Protein AF-A0A9E5LLE3-F1 (afdb_monomer)

pLDDT: mean 84.09, std 13.57, range [37.12, 96.06]

Secondary structure (DSSP, 8-state):
-------EE--TT--TTPPPEEPPPPP---------SSSSHHHHHHHHHHHHH-TTT--S-HHHHHHHIIIIITTS--SS---

Mean predicted aligned error: 10.48 Å

Sequence (83 aa):
MFDEAIELKVPQHASSDHPKVPSKRIGVLLANLGTPDNYDYWSMRRYLSEFLSDRRVIDYSPWLWQPLLQLVILSTRPSRSGA

Foldseek 3Di:
DPPDPFDFDDPPPDDPPDGTDGDDDDDDDDDDLDDFPDPDLVSVLVSCLVVQQDCVNDVDDSVVRVCCSVPPVSPPDPPDDDD

Solvent-accessible surface area (backbone atoms only — not comparable to full-atom values): 5700 Å² total; per-residue (Å²): 144,82,86,71,81,81,56,63,42,65,62,96,88,56,62,96,85,56,72,70,38,69,65,86,76,88,83,83,86,89,83,77,95,76,75,54,93,46,93,47,70,68,37,43,41,51,45,50,54,58,56,68,65,33,67,89,76,40,90,64,60,64,82,63,42,48,58,45,42,62,64,47,62,61,56,52,73,75,91,76,83,79,130

Structure (mmCIF, N/CA/C/O backbone):
data_AF-A0A9E5LLE3-F1
#
_entry.id   AF-A0A9E5LLE3-F1
#
loop_
_atom_site.group_PDB
_atom_site.id
_atom_site.type_symbol
_atom_site.label_atom_id
_atom_site.label_alt_id
_atom_site.label_comp_id
_atom_site.label_asym_id
_atom_site.label_entity_id
_atom_site.label_seq_id
_atom_site.pdbx_PDB_ins_code
_atom_site.Cartn_x
_atom_site.Cartn_y
_atom_site.Cartn_z
_atom_site.occupancy
_atom_site.B_iso_or_equiv
_atom_site.auth_seq_id
_atom_site.auth_comp_id
_atom_site.auth_asym_id
_atom_site.auth_atom_id
_atom_site.pdbx_PDB_model_num
ATOM 1 N N . MET A 1 1 ? -11.204 18.030 23.546 1.00 47.53 1 MET A N 1
ATOM 2 C CA . MET A 1 1 ? -12.590 18.112 24.050 1.00 47.53 1 MET A CA 1
ATOM 3 C C . MET A 1 1 ? -13.314 16.812 23.700 1.00 47.53 1 MET A C 1
ATOM 5 O O . MET A 1 1 ? -14.181 16.805 22.845 1.00 47.53 1 MET A O 1
ATOM 9 N N . PHE A 1 2 ? -12.895 15.699 24.310 1.00 60.66 2 PHE A N 1
ATOM 10 C CA . PHE A 1 2 ? -13.577 14.398 24.238 1.00 60.66 2 PHE A CA 1
ATOM 11 C C . PHE A 1 2 ? -13.430 13.708 25.602 1.00 60.66 2 PHE A C 1
ATOM 13 O O . PHE A 1 2 ? -12.925 12.596 25.687 1.00 60.66 2 PHE A O 1
ATOM 20 N N . ASP A 1 3 ? -13.817 14.400 26.674 1.00 57.31 3 ASP A N 1
ATOM 21 C CA . ASP A 1 3 ? -13.886 13.828 28.023 1.00 57.31 3 ASP A CA 1
ATOM 22 C C . ASP A 1 3 ? -15.355 13.609 28.389 1.00 57.31 3 ASP A C 1
ATOM 24 O O . ASP A 1 3 ? -15.922 14.273 29.253 1.00 57.31 3 ASP A O 1
ATOM 28 N N . GLU A 1 4 ? -16.003 12.694 27.669 1.00 66.06 4 GLU A N 1
ATOM 29 C CA . GLU A 1 4 ? -17.258 12.101 28.128 1.00 66.06 4 GLU A CA 1
ATOM 30 C C . GLU A 1 4 ? -16.915 10.959 29.084 1.00 66.06 4 GLU A C 1
ATOM 32 O O . GLU A 1 4 ? -16.202 10.017 28.722 1.00 66.06 4 GLU A O 1
ATOM 37 N N . ALA A 1 5 ? -17.414 11.055 30.318 1.00 65.44 5 ALA A N 1
ATOM 38 C CA . ALA A 1 5 ? -17.294 10.009 31.320 1.00 65.44 5 ALA A CA 1
ATOM 39 C C . ALA A 1 5 ? -17.760 8.667 30.731 1.00 65.44 5 ALA A C 1
ATOM 41 O O . ALA A 1 5 ? -18.861 8.554 30.193 1.00 65.44 5 ALA A O 1
ATOM 42 N N . ILE A 1 6 ? -16.902 7.649 30.805 1.00 70.19 6 ILE A N 1
ATOM 43 C CA . ILE A 1 6 ? -17.173 6.332 30.227 1.00 70.19 6 ILE A CA 1
ATOM 44 C C . ILE A 1 6 ? -18.357 5.697 30.969 1.00 70.19 6 ILE A C 1
ATOM 46 O O . ILE A 1 6 ? -18.218 5.242 32.103 1.00 70.19 6 ILE A O 1
ATOM 50 N N . GLU A 1 7 ? -19.526 5.651 30.326 1.00 78.69 7 GLU A N 1
ATOM 51 C CA . GLU A 1 7 ? -20.699 4.961 30.865 1.00 78.69 7 GLU A CA 1
ATOM 52 C C . GLU A 1 7 ? -20.466 3.440 30.821 1.00 78.69 7 GLU A C 1
ATOM 54 O O . GLU A 1 7 ? -20.351 2.836 29.749 1.00 78.69 7 GLU A O 1
ATOM 59 N N . LEU A 1 8 ? -20.384 2.818 32.000 1.00 79.19 8 LEU A N 1
ATOM 60 C CA . LEU A 1 8 ? -20.232 1.373 32.151 1.00 79.19 8 LEU A CA 1
ATOM 61 C C . LEU A 1 8 ? -21.613 0.702 32.184 1.00 79.19 8 LEU A C 1
ATOM 63 O O . LEU A 1 8 ? -22.397 0.928 33.108 1.00 79.19 8 LEU A O 1
ATOM 67 N N . LYS A 1 9 ? -21.898 -0.163 31.205 1.00 81.50 9 LYS A N 1
ATOM 68 C CA . LYS A 1 9 ? -23.155 -0.920 31.093 1.00 81.50 9 LYS A CA 1
ATOM 69 C C . LYS A 1 9 ? -22.899 -2.425 31.099 1.00 81.50 9 LYS A C 1
ATOM 71 O O . LYS A 1 9 ? -21.871 -2.909 30.628 1.00 81.50 9 LYS A O 1
ATOM 76 N N . VAL A 1 10 ? -23.856 -3.174 31.642 1.00 83.19 10 VAL A N 1
ATOM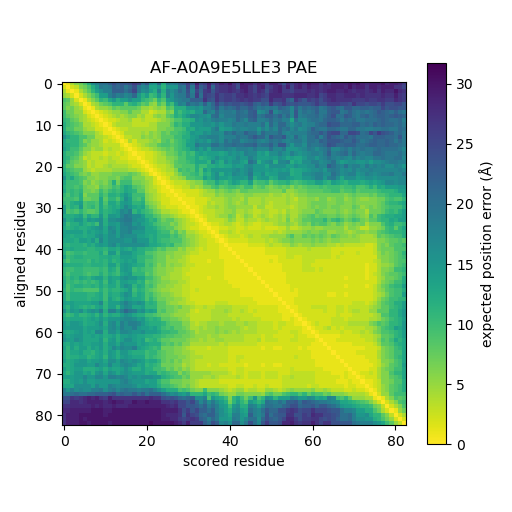 77 C CA . VAL A 1 10 ? -23.908 -4.633 31.479 1.00 83.19 10 VAL A CA 1
ATOM 78 C C . VAL A 1 10 ? -24.586 -4.921 30.132 1.00 83.19 10 VAL A C 1
ATOM 80 O O . VAL A 1 10 ? -25.632 -4.325 29.857 1.00 83.19 10 VAL A O 1
ATOM 83 N N . PRO A 1 11 ? -24.017 -5.776 29.262 1.00 83.00 11 PRO A N 1
ATOM 84 C CA . PRO A 1 11 ? -24.658 -6.150 28.005 1.00 83.00 11 PRO A CA 1
ATOM 85 C C . PRO A 1 11 ? -26.014 -6.819 28.263 1.00 83.00 11 PRO A C 1
ATOM 87 O O . PRO A 1 11 ? -26.135 -7.637 29.167 1.00 83.00 11 PRO A O 1
ATOM 90 N N . GLN A 1 12 ? -27.019 -6.525 27.433 1.00 83.06 12 GLN A N 1
ATOM 91 C CA . GLN A 1 12 ? -28.396 -7.024 27.615 1.00 83.06 12 GLN A CA 1
ATOM 92 C C . GLN A 1 12 ? -28.520 -8.560 27.640 1.00 83.06 12 GLN A C 1
ATOM 94 O O . GLN A 1 12 ? -29.501 -9.080 28.157 1.00 83.06 12 GLN A O 1
ATOM 99 N N . HIS A 1 13 ? -27.530 -9.276 27.101 1.00 84.50 13 HIS A N 1
ATOM 100 C CA . HIS A 1 13 ? -27.508 -10.739 26.995 1.00 84.50 13 HIS A CA 1
ATOM 101 C C . HIS A 1 13 ? -26.406 -11.383 27.854 1.00 84.50 13 HIS A C 1
ATOM 103 O O . HIS A 1 13 ? -25.974 -12.496 27.566 1.00 84.50 13 HIS A O 1
ATOM 109 N N . ALA A 1 14 ? -25.885 -10.675 28.857 1.00 85.00 14 ALA A N 1
ATOM 110 C CA . ALA A 1 14 ? -24.814 -11.186 29.703 1.00 85.00 14 ALA A CA 1
ATOM 111 C C . ALA A 1 14 ? -25.344 -11.986 30.907 1.00 85.00 14 ALA A C 1
ATOM 113 O O . ALA A 1 14 ? -26.416 -11.694 31.434 1.00 85.00 14 ALA A O 1
ATOM 114 N N . SER A 1 15 ? -24.569 -12.979 31.356 1.00 86.25 15 SER A N 1
ATOM 115 C CA . SER A 1 15 ? -24.825 -13.719 32.601 1.00 86.25 15 SER A CA 1
ATOM 116 C C . SER A 1 15 ? -24.819 -12.791 33.825 1.00 86.25 15 SER A C 1
ATOM 118 O O . SER A 1 15 ? -24.209 -11.721 33.793 1.00 86.25 15 SER A O 1
ATOM 120 N N . SER A 1 16 ? -25.441 -13.227 34.926 1.00 83.38 16 SER A N 1
ATOM 121 C CA . SER A 1 16 ? -25.569 -12.460 36.180 1.00 83.38 16 SER A CA 1
ATOM 122 C C . SER A 1 16 ? -24.241 -11.951 36.754 1.00 83.38 16 SER A C 1
ATOM 124 O O . SER A 1 16 ? -24.219 -10.900 37.389 1.00 83.38 16 SER A O 1
ATOM 126 N N . ASP A 1 17 ? -23.142 -12.655 36.479 1.00 89.44 17 ASP A N 1
ATOM 127 C CA . ASP A 1 17 ? -21.817 -12.373 37.044 1.00 89.44 17 ASP A CA 1
ATOM 128 C C . ASP A 1 17 ? -20.919 -11.562 36.088 1.00 89.44 17 ASP A C 1
ATOM 130 O O . ASP A 1 17 ? -19.710 -11.442 36.293 1.00 89.44 17 ASP A O 1
ATOM 134 N N . HIS A 1 18 ? -21.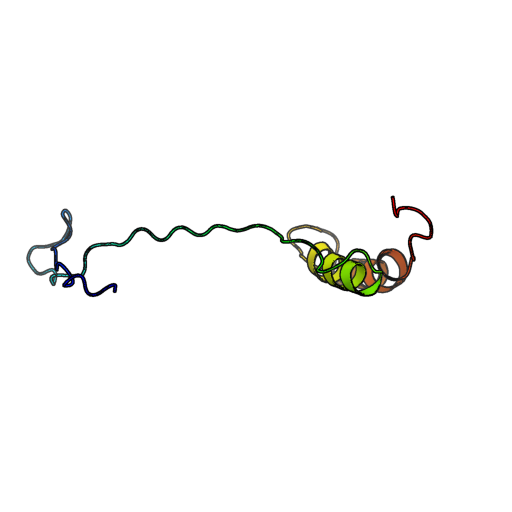477 -11.018 35.001 1.00 82.75 18 HIS A N 1
ATOM 135 C CA . HIS A 1 18 ? -20.691 -10.315 33.991 1.00 82.75 18 HIS A CA 1
ATOM 136 C C . HIS A 1 18 ? -20.250 -8.915 34.468 1.00 82.75 18 HIS A C 1
ATOM 138 O O . HIS A 1 18 ? -21.083 -8.112 34.902 1.00 82.75 18 HIS A O 1
ATOM 144 N N . PRO A 1 19 ? -18.961 -8.551 34.322 1.00 88.31 19 PRO A N 1
ATOM 145 C CA . PRO A 1 19 ? -18.461 -7.242 34.734 1.00 88.31 19 PRO A CA 1
ATOM 146 C C . PRO A 1 19 ? -19.068 -6.110 33.893 1.00 88.31 19 PRO A C 1
ATOM 148 O O . PRO A 1 19 ? -19.371 -6.273 32.710 1.00 88.31 19 PRO A O 1
ATOM 151 N N . LYS A 1 20 ? -19.237 -4.921 34.479 1.00 86.12 20 LYS A N 1
ATOM 152 C CA . LYS A 1 20 ? -19.677 -3.742 33.717 1.00 86.12 20 LYS A CA 1
ATOM 153 C C . LYS A 1 20 ? -18.564 -3.321 32.760 1.00 86.12 20 LYS A C 1
ATOM 155 O O . LYS A 1 20 ? -17.433 -3.113 33.194 1.00 86.12 20 LYS A O 1
ATOM 160 N N . VAL A 1 21 ? -18.887 -3.171 31.479 1.00 86.31 21 VAL A N 1
ATOM 161 C CA . VAL A 1 21 ? -17.928 -2.775 30.439 1.00 86.31 21 VAL A CA 1
ATOM 162 C C . VAL A 1 21 ? -18.337 -1.438 29.815 1.00 86.31 21 VAL A C 1
ATOM 164 O O . VAL A 1 21 ? -19.515 -1.076 29.868 1.00 86.31 21 VAL A O 1
ATOM 167 N N . PRO A 1 22 ? -17.393 -0.678 29.238 1.00 84.44 22 PRO A N 1
ATOM 168 C CA . PRO A 1 22 ? -17.702 0.542 28.499 1.00 84.44 22 PRO A CA 1
ATOM 169 C C . PRO A 1 22 ? -18.746 0.311 27.404 1.00 84.44 22 PRO A C 1
ATOM 171 O O . PRO A 1 22 ? -18.755 -0.735 26.749 1.00 84.44 22 PRO A O 1
ATOM 174 N N . SER A 1 23 ? -19.602 1.305 27.169 1.00 81.69 23 SER A N 1
ATOM 175 C CA . SER A 1 23 ? -20.544 1.282 26.051 1.00 81.69 23 SER A CA 1
ATOM 176 C C . SER A 1 23 ? -19.824 1.103 24.704 1.00 81.69 23 SER A C 1
ATOM 178 O O . SER A 1 23 ? -18.770 1.691 24.438 1.00 81.69 23 SER A O 1
ATOM 180 N N . LYS A 1 24 ? -20.386 0.251 23.834 1.00 78.75 24 LYS A N 1
ATOM 181 C CA . LYS A 1 24 ? -19.818 -0.018 22.507 1.00 78.75 24 LYS A CA 1
ATOM 182 C C . LYS A 1 24 ? -19.889 1.255 21.663 1.00 78.75 24 LYS A C 1
ATOM 184 O O . LYS A 1 24 ? -20.978 1.740 21.368 1.00 78.75 24 LYS A O 1
ATOM 189 N N . ARG A 1 25 ? -18.735 1.761 21.229 1.00 83.62 25 ARG A N 1
ATOM 190 C CA . ARG A 1 25 ? -18.657 2.830 20.226 1.00 83.62 25 ARG A CA 1
ATOM 191 C C . ARG A 1 25 ? -18.742 2.227 18.826 1.00 83.62 25 ARG A C 1
ATOM 193 O O . ARG A 1 25 ? -18.194 1.152 18.573 1.00 83.62 25 ARG A O 1
ATOM 200 N N . ILE A 1 26 ? -19.436 2.910 17.921 1.00 88.06 26 ILE A N 1
ATOM 201 C CA . ILE A 1 26 ? -19.476 2.533 16.507 1.00 88.06 26 ILE A CA 1
ATOM 202 C C . ILE A 1 26 ? -18.220 3.099 15.845 1.00 88.06 26 ILE A C 1
ATOM 204 O O . ILE A 1 26 ? -18.037 4.312 15.798 1.00 88.06 26 ILE A O 1
ATOM 208 N N . GLY A 1 27 ? -17.352 2.218 15.351 1.00 91.06 27 GLY A N 1
ATOM 2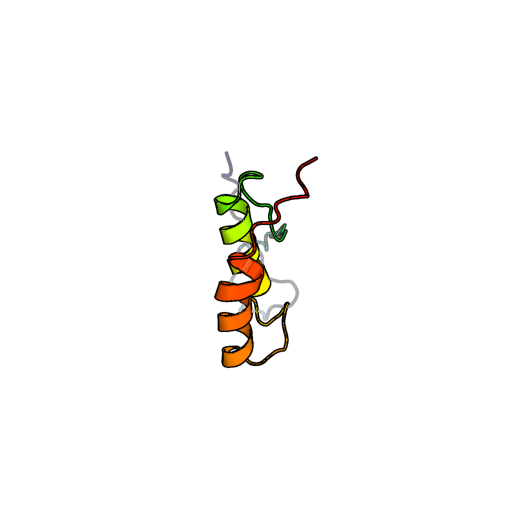09 C CA . GLY A 1 27 ? -16.245 2.594 14.476 1.00 91.06 27 GLY A CA 1
ATOM 210 C C . GLY A 1 27 ? -16.695 2.542 13.020 1.00 91.06 27 GLY A C 1
ATOM 211 O O . GLY A 1 27 ? -17.246 1.530 12.591 1.00 91.06 27 GLY A O 1
ATOM 212 N N . VAL A 1 28 ? -16.458 3.614 12.266 1.00 93.81 28 VAL A N 1
ATOM 213 C CA . VAL A 1 28 ? -16.690 3.659 10.815 1.00 93.81 28 VAL A CA 1
ATOM 214 C C . VAL A 1 28 ? -15.333 3.667 10.118 1.00 93.81 28 VAL A C 1
ATOM 216 O O . VAL A 1 28 ? -14.518 4.549 10.376 1.00 93.81 28 VAL A O 1
ATOM 219 N N . LEU A 1 29 ? -15.091 2.688 9.242 1.00 94.00 29 LEU A N 1
ATOM 220 C CA . LEU A 1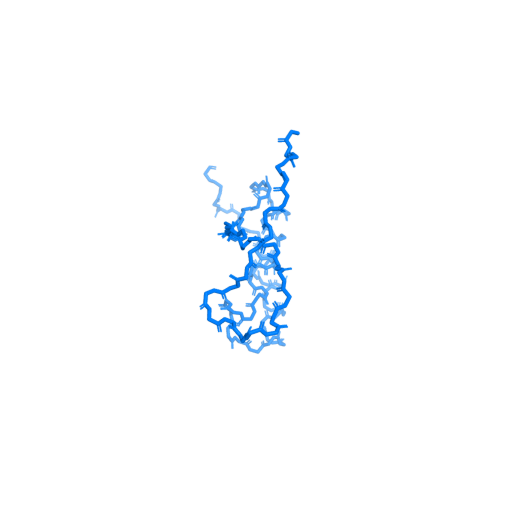 29 ? -13.915 2.649 8.373 1.00 94.00 29 LEU A CA 1
ATOM 221 C C . LEU A 1 29 ? -14.326 3.083 6.966 1.00 94.00 29 LEU A C 1
ATOM 223 O O . LEU A 1 29 ? -15.041 2.356 6.279 1.00 94.00 29 LEU A O 1
ATOM 227 N N . LEU A 1 30 ? -13.858 4.255 6.539 1.00 93.69 30 LEU A N 1
ATOM 228 C CA . LEU A 1 30 ? -13.949 4.679 5.147 1.00 93.69 30 LEU A CA 1
ATOM 229 C C . LEU A 1 30 ? -12.664 4.262 4.432 1.00 93.69 30 LEU A C 1
ATOM 231 O O . LEU A 1 30 ? -11.581 4.714 4.797 1.00 93.69 30 LEU A O 1
ATOM 235 N N . ALA A 1 31 ? -12.789 3.400 3.428 1.00 92.69 31 ALA A N 1
ATOM 236 C CA . ALA A 1 31 ? -11.664 2.922 2.639 1.00 92.69 31 ALA A CA 1
ATOM 237 C C . ALA A 1 31 ? -11.892 3.209 1.152 1.00 92.69 31 ALA A C 1
ATOM 239 O O . ALA A 1 31 ? -12.996 3.063 0.632 1.00 92.69 31 ALA A O 1
ATOM 240 N N . ASN A 1 32 ? -10.819 3.604 0.478 1.00 89.94 32 ASN A N 1
ATOM 241 C CA . ASN A 1 32 ? -10.698 3.715 -0.969 1.00 89.94 32 ASN A CA 1
ATOM 242 C C . ASN A 1 32 ? -9.305 3.164 -1.333 1.00 89.94 32 ASN A C 1
ATOM 244 O O . ASN A 1 32 ? -8.422 3.109 -0.479 1.00 89.94 32 ASN A O 1
ATOM 248 N N . LEU A 1 33 ? -9.107 2.764 -2.584 1.00 88.12 33 LEU A N 1
ATOM 249 C CA . LEU A 1 33 ? -7.807 2.389 -3.146 1.00 88.12 33 LEU A CA 1
ATOM 250 C C . LEU A 1 33 ? -6.792 3.544 -3.127 1.00 88.12 33 LEU A C 1
ATOM 252 O O . LEU A 1 33 ? -5.589 3.309 -3.171 1.00 88.12 33 LEU A O 1
ATOM 256 N N . GLY A 1 34 ? -7.280 4.783 -3.070 1.00 88.44 34 GLY A N 1
ATOM 257 C CA . GLY A 1 34 ? -6.456 5.975 -3.213 1.00 88.44 34 GLY A CA 1
ATOM 258 C C . GLY A 1 34 ? -6.111 6.264 -4.673 1.00 88.44 34 GLY A C 1
ATOM 259 O O . GLY A 1 34 ? -6.524 5.561 -5.598 1.00 88.44 34 GLY A O 1
ATOM 260 N N . THR A 1 35 ? -5.355 7.336 -4.870 1.00 90.19 35 THR A N 1
ATOM 261 C CA . THR A 1 35 ? -4.905 7.831 -6.174 1.00 90.19 35 THR A CA 1
ATOM 262 C C . THR A 1 35 ? -3.416 8.155 -6.100 1.00 90.19 35 THR A C 1
ATOM 264 O O . THR A 1 35 ? -2.917 8.439 -5.011 1.00 90.19 35 THR A O 1
ATOM 267 N N . PRO A 1 36 ? -2.691 8.129 -7.227 1.00 91.38 36 PRO A N 1
ATOM 268 C CA . PRO A 1 36 ? -1.304 8.577 -7.262 1.00 91.38 36 PRO A CA 1
ATOM 269 C C . PRO A 1 36 ? -1.190 10.048 -6.831 1.00 91.38 36 PRO A C 1
ATOM 271 O O . PRO A 1 36 ? -2.088 10.845 -7.098 1.00 91.38 36 PRO A O 1
ATOM 274 N N . ASP A 1 37 ? -0.065 10.405 -6.206 1.00 88.69 37 ASP A N 1
ATOM 275 C CA . ASP A 1 37 ? 0.184 11.769 -5.705 1.00 88.69 37 ASP A CA 1
ATOM 276 C C . ASP A 1 37 ? 0.220 12.822 -6.827 1.00 88.69 37 ASP A C 1
ATOM 278 O O . ASP A 1 37 ? -0.094 13.985 -6.596 1.00 88.69 37 ASP A O 1
ATOM 282 N N . ASN A 1 38 ? 0.617 12.420 -8.039 1.00 89.94 38 ASN A N 1
ATOM 283 C CA . ASN A 1 38 ? 0.721 13.264 -9.228 1.00 89.94 38 ASN A CA 1
ATOM 284 C C . ASN A 1 38 ? 0.524 12.428 -10.507 1.00 89.94 38 ASN A C 1
ATOM 286 O O . ASN A 1 38 ? 0.555 11.197 -10.479 1.00 89.94 38 ASN A O 1
ATOM 290 N N . TYR A 1 39 ? 0.404 13.108 -11.651 1.00 86.19 39 TYR A N 1
ATOM 291 C CA . TYR A 1 39 ? 0.295 12.486 -12.980 1.00 86.19 39 TYR A CA 1
ATOM 292 C C . TYR A 1 39 ? 1.645 12.162 -13.641 1.00 86.19 39 TYR A C 1
ATOM 294 O O . TYR A 1 39 ? 1.690 11.770 -14.808 1.00 86.19 39 TYR A O 1
ATOM 302 N N . ASP A 1 40 ? 2.763 12.347 -12.938 1.00 87.31 40 ASP A N 1
ATOM 303 C CA . ASP A 1 40 ? 4.077 12.035 -13.482 1.00 87.31 40 ASP A CA 1
ATOM 304 C C . ASP A 1 40 ? 4.347 10.522 -13.483 1.00 87.31 40 ASP A C 1
ATOM 306 O O . ASP A 1 40 ? 3.726 9.728 -12.770 1.00 87.31 40 ASP A O 1
ATOM 310 N N . TYR A 1 41 ? 5.321 10.120 -14.296 1.00 86.50 41 TYR A N 1
ATOM 311 C CA . TYR A 1 41 ? 5.652 8.715 -14.494 1.00 86.50 41 TYR A CA 1
ATOM 312 C C . TYR A 1 41 ? 5.998 7.987 -13.189 1.00 86.50 41 TYR A C 1
ATOM 314 O O . TYR A 1 41 ? 5.592 6.839 -13.026 1.00 86.50 41 TYR A O 1
ATOM 322 N N . TRP A 1 42 ? 6.713 8.614 -12.249 1.00 89.25 42 TRP A N 1
ATOM 323 C CA . TRP A 1 42 ? 7.141 7.932 -11.026 1.00 89.25 42 TRP A CA 1
ATOM 324 C C . TRP A 1 42 ? 5.981 7.709 -10.064 1.00 89.25 42 TRP A C 1
ATOM 326 O O . TRP A 1 42 ? 5.847 6.608 -9.520 1.00 89.25 42 TRP A O 1
ATOM 336 N N . SER A 1 43 ? 5.111 8.710 -9.912 1.00 90.69 43 SER A N 1
ATOM 337 C CA . SER A 1 43 ? 3.899 8.596 -9.096 1.00 90.69 43 SER A CA 1
ATOM 338 C C . SER A 1 43 ? 2.966 7.512 -9.637 1.00 90.69 43 SER A C 1
ATOM 340 O O . SER A 1 43 ? 2.538 6.637 -8.882 1.00 90.69 43 SER A O 1
ATOM 342 N N . MET A 1 44 ? 2.740 7.498 -10.956 1.00 89.88 44 MET A N 1
ATOM 343 C CA . MET A 1 44 ? 1.930 6.476 -11.627 1.00 89.88 44 MET A CA 1
ATOM 344 C C . MET A 1 44 ? 2.557 5.086 -11.527 1.00 89.88 44 MET A C 1
ATOM 346 O O . MET A 1 44 ? 1.868 4.117 -11.212 1.00 89.88 44 MET A O 1
ATOM 350 N N . ARG A 1 45 ? 3.871 4.970 -11.760 1.00 91.06 45 ARG A N 1
ATOM 351 C CA . ARG A 1 45 ? 4.585 3.690 -11.692 1.00 91.06 45 ARG A CA 1
ATOM 352 C C . ARG A 1 45 ? 4.492 3.081 -10.297 1.00 91.06 45 ARG A C 1
ATOM 354 O O . ARG A 1 45 ? 4.249 1.883 -10.188 1.00 91.06 45 ARG A O 1
ATOM 361 N N . ARG A 1 46 ? 4.685 3.879 -9.241 1.00 92.50 46 ARG A N 1
ATOM 362 C CA . ARG A 1 46 ? 4.561 3.409 -7.853 1.00 92.50 46 ARG A CA 1
ATOM 363 C C . ARG A 1 46 ? 3.141 2.918 -7.571 1.00 92.50 46 ARG A C 1
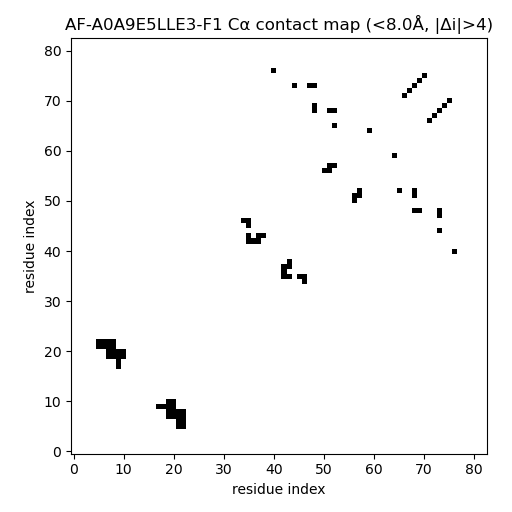ATOM 365 O O . ARG A 1 46 ? 2.982 1.772 -7.164 1.00 92.50 46 ARG A O 1
ATOM 372 N N . TYR A 1 47 ? 2.136 3.734 -7.894 1.00 93.00 47 TYR A N 1
ATOM 373 C CA . TYR A 1 47 ? 0.727 3.388 -7.694 1.00 93.00 47 TYR A CA 1
ATOM 374 C C . TYR A 1 47 ? 0.329 2.093 -8.420 1.00 93.00 47 TYR A C 1
ATOM 376 O O . TYR A 1 47 ? -0.209 1.171 -7.811 1.00 93.00 47 TYR A O 1
ATOM 384 N N . LEU A 1 48 ? 0.651 1.976 -9.712 1.00 93.00 48 LEU A N 1
ATOM 385 C CA . LEU A 1 48 ? 0.336 0.780 -10.499 1.00 93.00 48 LEU A CA 1
ATOM 386 C C . LEU A 1 48 ? 1.116 -0.448 -10.030 1.00 93.00 48 LEU A C 1
ATOM 388 O O . LEU A 1 48 ? 0.577 -1.551 -10.061 1.00 93.00 48 LEU A O 1
ATOM 392 N N . SER A 1 49 ? 2.366 -0.274 -9.591 1.00 93.38 49 SER A N 1
ATOM 393 C CA . SER A 1 49 ? 3.152 -1.376 -9.036 1.00 93.38 49 SER A CA 1
ATOM 394 C C . SER A 1 49 ? 2.498 -1.946 -7.786 1.00 93.38 49 SER A C 1
ATOM 396 O O . SER A 1 49 ? 2.481 -3.161 -7.634 1.00 93.38 49 SER A O 1
ATOM 398 N N . GLU A 1 50 ? 1.968 -1.102 -6.902 1.00 92.94 50 GLU A N 1
ATOM 399 C CA . GLU A 1 50 ? 1.269 -1.538 -5.690 1.00 92.94 50 GLU A CA 1
ATOM 400 C C . GLU A 1 50 ? -0.068 -2.204 -6.039 1.00 92.94 50 GLU A C 1
ATOM 402 O O . GLU A 1 50 ? -0.318 -3.334 -5.622 1.00 92.94 50 GLU A O 1
ATOM 407 N N . PHE A 1 51 ? -0.880 -1.558 -6.883 1.00 93.38 51 PHE A N 1
ATOM 408 C CA . PHE A 1 51 ? -2.211 -2.044 -7.250 1.00 93.38 51 PHE A CA 1
ATOM 409 C C . PHE A 1 51 ? -2.178 -3.368 -8.028 1.00 93.38 51 PHE A C 1
ATOM 411 O O . PHE A 1 51 ? -2.892 -4.310 -7.696 1.00 93.38 51 PHE A O 1
ATOM 418 N N . LEU A 1 52 ? -1.323 -3.474 -9.050 1.00 94.19 52 LEU A N 1
ATOM 419 C CA . LEU A 1 52 ? -1.246 -4.664 -9.904 1.00 94.19 52 LEU A CA 1
ATOM 420 C C . LEU A 1 52 ? -0.411 -5.796 -9.296 1.00 94.19 52 LEU A C 1
ATOM 422 O O . LEU A 1 52 ? -0.452 -6.911 -9.814 1.00 94.19 52 LEU A O 1
ATOM 426 N N . SER A 1 53 ? 0.344 -5.546 -8.222 1.00 93.06 53 SER A N 1
ATOM 427 C CA . SER A 1 53 ? 0.998 -6.625 -7.465 1.00 93.06 53 SER A CA 1
ATOM 428 C C . SER A 1 53 ? 0.030 -7.358 -6.532 1.00 93.06 53 SER A C 1
ATOM 430 O O . SER A 1 53 ? 0.368 -8.446 -6.056 1.00 93.06 53 SER A O 1
ATOM 432 N N . ASP A 1 54 ? -1.151 -6.794 -6.251 1.00 94.62 54 ASP A N 1
ATOM 433 C CA . ASP A 1 54 ? -2.132 -7.428 -5.375 1.00 94.62 54 ASP A CA 1
ATOM 434 C C . ASP A 1 54 ? -2.715 -8.696 -6.024 1.00 94.62 54 ASP A C 1
ATOM 436 O O . ASP A 1 54 ? -3.316 -8.684 -7.101 1.00 94.62 54 ASP A O 1
ATOM 440 N N . ARG A 1 55 ? -2.577 -9.811 -5.303 1.00 93.00 55 ARG A N 1
ATOM 441 C CA . ARG A 1 55 ? -3.115 -11.134 -5.650 1.00 93.00 55 ARG A CA 1
ATOM 442 C C . ARG A 1 55 ? -4.638 -11.160 -5.729 1.00 93.00 55 ARG A C 1
ATOM 444 O O . ARG A 1 55 ? -5.186 -12.094 -6.288 1.00 93.00 55 ARG A O 1
ATOM 451 N N . ARG A 1 56 ? -5.314 -10.181 -5.128 1.00 92.12 56 ARG A N 1
ATOM 452 C CA . ARG A 1 56 ? -6.773 -10.024 -5.186 1.00 92.12 56 ARG A CA 1
ATOM 4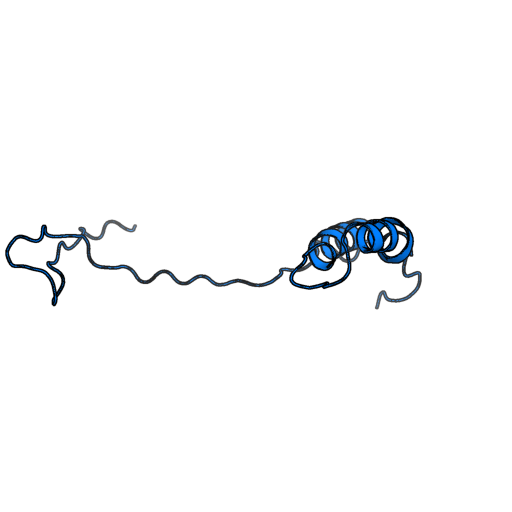53 C C . ARG A 1 56 ? -7.235 -9.344 -6.473 1.00 92.12 56 ARG A C 1
ATOM 455 O O . ARG A 1 56 ? -8.410 -9.431 -6.804 1.00 92.12 56 ARG A O 1
ATOM 462 N N . VAL A 1 57 ? -6.329 -8.648 -7.163 1.00 92.25 57 VAL A N 1
ATOM 463 C CA . VAL A 1 57 ? -6.591 -7.978 -8.444 1.00 92.25 57 VAL A CA 1
ATOM 464 C C . VAL A 1 57 ? -6.172 -8.875 -9.610 1.00 92.25 57 VAL A C 1
ATOM 466 O O . VAL A 1 57 ? -6.826 -8.870 -10.651 1.00 92.25 57 VAL A O 1
ATOM 469 N N . ILE A 1 58 ? -5.094 -9.653 -9.443 1.00 93.12 58 ILE A N 1
ATOM 470 C CA . ILE A 1 58 ? -4.529 -10.508 -10.491 1.00 93.12 58 ILE A CA 1
ATOM 471 C C . ILE A 1 58 ? -4.350 -11.961 -10.016 1.00 93.12 58 ILE A C 1
ATOM 473 O O . ILE A 1 58 ? -3.557 -12.240 -9.115 1.00 93.12 58 ILE A O 1
ATOM 477 N N . ASP A 1 59 ? -4.972 -12.900 -10.738 1.00 93.81 59 ASP A N 1
ATOM 478 C CA . ASP A 1 59 ? -4.969 -14.342 -10.425 1.00 93.81 59 ASP A CA 1
ATOM 479 C C . ASP A 1 59 ? -3.864 -15.171 -11.128 1.00 93.81 59 ASP A C 1
ATOM 4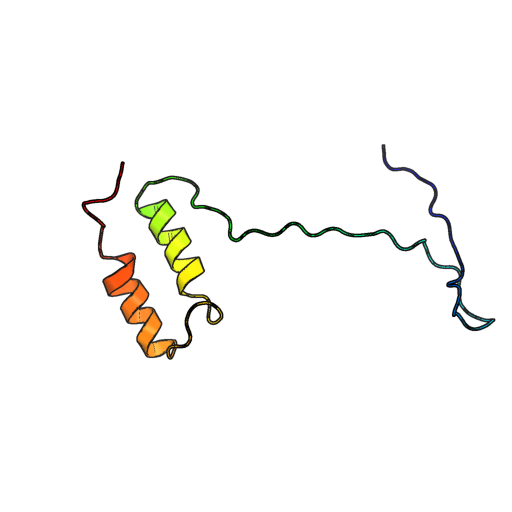81 O O . ASP A 1 59 ? -3.824 -16.398 -11.025 1.00 93.81 59 ASP A O 1
ATOM 485 N N . TYR A 1 60 ? -2.918 -14.544 -11.836 1.00 93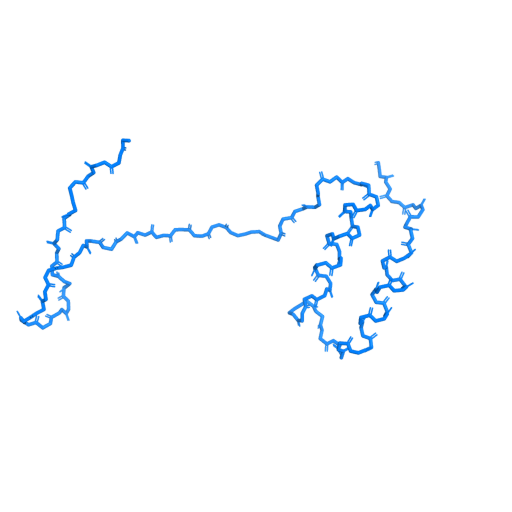.75 60 TYR A N 1
ATOM 486 C CA . TYR A 1 60 ? -1.795 -15.252 -12.479 1.00 93.75 60 TYR A CA 1
ATOM 487 C C . TYR A 1 60 ? -0.713 -15.676 -11.484 1.00 93.75 60 TYR A C 1
ATOM 489 O O . TYR A 1 60 ? -0.558 -15.062 -10.438 1.00 93.75 60 TYR A O 1
ATOM 497 N N . SER A 1 61 ? 0.103 -16.690 -11.797 1.00 94.81 61 SER A N 1
ATOM 498 C CA . SER A 1 61 ? 1.249 -17.070 -10.946 1.00 94.81 61 SER A CA 1
ATOM 499 C C . SER A 1 61 ? 2.203 -15.876 -10.715 1.00 94.81 61 SER A C 1
ATOM 501 O O . SER A 1 61 ? 2.591 -15.240 -11.701 1.00 94.81 61 SER A O 1
ATOM 503 N N . PRO A 1 62 ? 2.634 -15.573 -9.465 1.00 93.19 62 PRO A N 1
ATOM 504 C CA . PRO A 1 62 ? 3.457 -14.392 -9.172 1.00 93.19 62 PRO A CA 1
ATOM 505 C C . PRO A 1 62 ? 4.773 -14.381 -9.949 1.00 93.19 62 PRO A C 1
ATOM 507 O O . PRO A 1 62 ? 5.258 -13.325 -10.340 1.00 93.19 62 PRO A O 1
ATOM 510 N N . TRP A 1 63 ? 5.331 -15.568 -10.188 1.00 95.06 63 TRP A N 1
ATOM 511 C CA . TRP A 1 63 ? 6.580 -15.758 -10.919 1.00 95.06 63 TRP A CA 1
ATOM 512 C C . TRP A 1 63 ? 6.476 -15.319 -12.387 1.00 95.06 63 TRP A C 1
ATOM 514 O O . TRP A 1 63 ? 7.442 -14.793 -12.923 1.00 95.06 63 TRP A O 1
ATOM 524 N N . LEU A 1 64 ? 5.319 -15.506 -13.032 1.00 95.38 64 LEU A N 1
ATOM 525 C CA . LEU A 1 64 ? 5.098 -15.038 -14.405 1.00 95.38 64 LEU A CA 1
ATOM 526 C C . LEU A 1 64 ? 4.670 -13.572 -14.418 1.00 95.38 64 LEU A C 1
ATOM 528 O O . LEU A 1 64 ? 5.096 -12.800 -15.275 1.00 95.38 64 LEU A O 1
ATOM 532 N N . TRP A 1 65 ? 3.830 -13.189 -13.456 1.00 96.06 65 TRP A N 1
ATOM 533 C CA . TRP A 1 65 ? 3.240 -11.861 -13.420 1.00 96.06 65 TRP A CA 1
ATOM 534 C C . TRP A 1 65 ? 4.241 -10.773 -13.041 1.00 96.06 65 TRP A C 1
ATOM 536 O O . TRP A 1 65 ? 4.268 -9.735 -13.689 1.00 96.06 65 TRP A O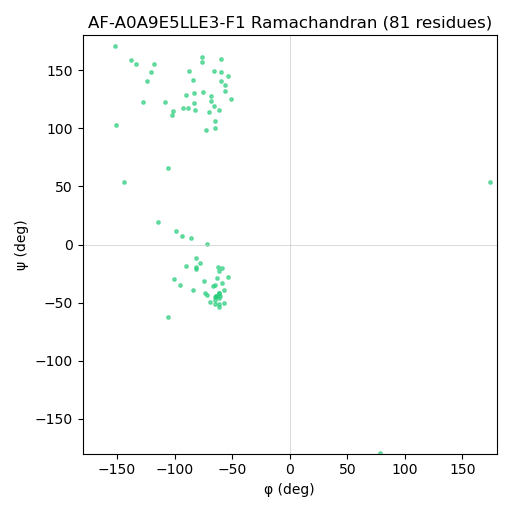 1
ATOM 546 N N . GLN A 1 66 ? 5.097 -10.994 -12.040 1.00 94.44 66 GLN A N 1
ATOM 547 C CA . GLN A 1 66 ? 6.009 -9.951 -11.561 1.00 94.44 66 GLN A CA 1
ATOM 548 C C . GLN A 1 66 ? 7.037 -9.510 -12.617 1.00 94.44 66 GLN A C 1
ATOM 550 O O . GLN A 1 66 ? 7.203 -8.302 -12.794 1.00 94.44 66 GLN A O 1
ATOM 555 N N . PRO A 1 67 ? 7.689 -10.411 -13.381 1.00 95.00 67 PRO A N 1
ATOM 556 C CA . PRO A 1 67 ? 8.541 -9.997 -14.492 1.00 95.00 67 PRO A CA 1
ATOM 557 C C . PRO A 1 67 ? 7.766 -9.242 -15.575 1.00 95.00 67 PRO A C 1
ATOM 559 O O . PRO A 1 67 ? 8.241 -8.217 -16.054 1.00 95.00 67 PRO A O 1
ATOM 562 N N . LEU A 1 68 ? 6.556 -9.691 -15.927 1.00 94.12 68 LEU A N 1
ATOM 563 C CA . LEU A 1 68 ? 5.719 -9.013 -16.922 1.00 94.12 68 LEU A CA 1
ATOM 564 C C . LEU A 1 68 ? 5.307 -7.607 -16.455 1.00 94.12 68 LEU A C 1
ATOM 566 O O . LEU A 1 68 ? 5.409 -6.640 -17.212 1.00 94.12 68 LEU A O 1
ATOM 570 N N . LEU A 1 69 ? 4.895 -7.484 -15.193 1.00 93.38 69 LEU A N 1
ATOM 571 C CA . LEU A 1 69 ? 4.528 -6.223 -14.567 1.00 93.38 69 LEU A CA 1
ATOM 572 C C . LEU A 1 69 ? 5.720 -5.265 -14.547 1.00 93.38 69 LEU A C 1
ATOM 574 O O . LEU A 1 69 ? 5.611 -4.146 -15.039 1.00 93.38 69 LEU A O 1
ATOM 578 N N . GLN A 1 70 ? 6.866 -5.697 -14.018 1.00 93.31 70 GLN A N 1
ATOM 579 C CA . GLN A 1 70 ? 8.013 -4.813 -13.807 1.00 93.31 70 GLN A CA 1
ATOM 580 C C . GLN A 1 70 ? 8.758 -4.454 -15.099 1.00 93.31 70 GLN A C 1
ATOM 582 O O . GLN A 1 70 ? 9.291 -3.350 -15.161 1.00 93.31 70 GLN A O 1
ATOM 587 N N . LEU A 1 71 ? 8.795 -5.343 -16.102 1.00 91.38 71 LEU A N 1
ATOM 588 C CA . LEU A 1 71 ? 9.588 -5.159 -17.330 1.00 91.38 71 LEU A CA 1
ATOM 589 C C . LEU A 1 71 ? 8.781 -4.690 -18.538 1.00 91.38 71 LEU A C 1
ATOM 591 O O . LEU A 1 71 ? 9.338 -4.040 -19.417 1.00 91.38 71 LEU A O 1
ATOM 595 N N . VAL A 1 72 ? 7.496 -5.039 -18.622 1.00 90.44 72 VAL A N 1
ATOM 596 C CA . VAL A 1 72 ? 6.646 -4.639 -19.750 1.00 90.44 72 VAL A CA 1
ATOM 597 C C . VAL A 1 72 ? 5.698 -3.548 -19.291 1.00 90.44 72 VAL A C 1
ATOM 599 O O . VAL A 1 72 ? 5.809 -2.420 -19.754 1.00 90.44 72 VAL A O 1
ATOM 602 N N . ILE A 1 73 ? 4.813 -3.827 -18.337 1.00 88.62 73 ILE A N 1
ATOM 603 C CA . ILE A 1 73 ? 3.729 -2.897 -17.982 1.00 88.62 73 ILE A CA 1
ATOM 604 C C . ILE A 1 73 ? 4.280 -1.596 -17.382 1.00 88.62 73 ILE A C 1
ATOM 606 O O . ILE A 1 73 ? 3.943 -0.512 -17.847 1.00 88.62 73 ILE A O 1
ATOM 610 N N . LEU A 1 74 ? 5.156 -1.693 -16.379 1.00 89.19 74 LEU A N 1
ATOM 611 C CA . LEU A 1 74 ? 5.682 -0.531 -15.658 1.00 89.19 74 LEU A CA 1
ATOM 612 C C . LEU A 1 74 ? 6.840 0.167 -16.372 1.00 89.19 74 LEU A C 1
ATOM 614 O O . LEU A 1 74 ? 7.108 1.324 -16.062 1.00 89.19 74 LEU A O 1
ATOM 618 N N . SER A 1 75 ? 7.535 -0.508 -17.291 1.00 85.31 75 SER A N 1
ATOM 619 C CA . SER A 1 75 ? 8.614 0.090 -18.095 1.00 85.31 75 SER A CA 1
ATOM 620 C C . SER A 1 75 ? 8.115 0.699 -19.402 1.00 85.31 75 SER A C 1
ATOM 622 O O . SER A 1 75 ? 8.807 1.530 -19.993 1.00 85.31 75 SER A O 1
ATOM 624 N N . THR A 1 76 ? 6.921 0.317 -19.864 1.00 79.44 76 THR A N 1
ATOM 625 C CA . THR A 1 76 ? 6.306 0.950 -21.029 1.00 79.44 76 THR A CA 1
ATOM 626 C C . THR A 1 76 ? 5.835 2.333 -20.613 1.00 79.44 76 THR A C 1
ATOM 628 O O . THR A 1 76 ? 4.773 2.493 -20.021 1.00 79.44 76 THR A O 1
ATOM 631 N N . ARG A 1 77 ? 6.630 3.363 -20.912 1.00 67.06 77 ARG A N 1
ATOM 632 C CA . ARG A 1 77 ? 6.182 4.752 -20.788 1.00 67.06 77 ARG A CA 1
ATOM 633 C C . ARG A 1 77 ? 4.992 4.935 -21.740 1.00 67.06 77 ARG A C 1
ATOM 635 O O . ARG A 1 77 ? 5.214 4.851 -22.951 1.00 67.06 77 ARG A O 1
ATOM 642 N N . PRO A 1 78 ? 3.761 5.217 -21.271 1.00 54.53 78 PRO A N 1
ATOM 643 C CA . PRO A 1 78 ? 2.722 5.668 -22.179 1.00 54.53 78 PRO A CA 1
ATOM 644 C C . PRO A 1 78 ? 3.177 7.028 -22.715 1.00 54.53 78 PRO A C 1
ATOM 646 O O . PRO A 1 78 ? 3.094 8.046 -22.038 1.00 54.53 78 PRO A O 1
ATOM 649 N N . SER A 1 79 ? 3.727 7.058 -23.930 1.00 55.94 79 SER A N 1
ATOM 650 C CA . SER A 1 79 ? 4.064 8.309 -24.616 1.00 55.94 79 SER A CA 1
ATOM 651 C C . SER A 1 79 ? 2.818 9.059 -25.095 1.00 55.94 79 SER A C 1
ATOM 653 O O . SER A 1 79 ? 2.939 10.136 -25.672 1.00 55.94 79 SER A O 1
ATOM 655 N N . ARG A 1 80 ? 1.617 8.524 -24.845 1.00 50.81 80 ARG A N 1
ATOM 656 C CA . ARG A 1 80 ? 0.329 9.157 -25.117 1.00 50.81 80 ARG A CA 1
ATOM 657 C C . ARG A 1 80 ? -0.708 8.647 -24.124 1.00 50.81 80 ARG A C 1
ATOM 659 O O . ARG A 1 80 ? -1.131 7.508 -24.249 1.00 50.81 80 ARG A O 1
ATOM 666 N N . SER A 1 81 ? -1.018 9.474 -23.132 1.00 46.09 81 SER A N 1
ATOM 667 C CA . SER A 1 81 ? -2.331 9.642 -22.482 1.00 46.09 81 SER A CA 1
ATOM 668 C C . SER A 1 81 ? -2.155 10.594 -21.293 1.00 46.09 81 SER A C 1
ATOM 670 O O . SER A 1 81 ? -2.452 10.257 -20.153 1.00 46.09 81 SER A O 1
ATOM 672 N N . GLY A 1 82 ? -1.585 11.769 -21.561 1.00 43.81 82 GLY A N 1
ATOM 673 C CA . GLY A 1 82 ? -1.838 12.955 -20.753 1.00 43.81 82 GLY A CA 1
ATOM 674 C C . GLY A 1 82 ? -2.836 13.784 -21.547 1.00 43.81 82 GLY A C 1
ATOM 675 O O . GLY A 1 82 ? -2.523 14.158 -22.679 1.00 43.81 82 GLY A O 1
ATOM 676 N N . ALA A 1 83 ? -4.043 13.951 -21.016 1.00 37.12 83 ALA A N 1
ATOM 677 C CA . ALA A 1 83 ? -4.856 15.115 -21.346 1.00 37.12 83 ALA A CA 1
ATOM 678 C C . ALA A 1 83 ? -4.236 16.346 -20.672 1.00 37.12 83 ALA A C 1
ATOM 680 O O . ALA A 1 83 ? -3.602 16.156 -19.606 1.00 37.12 83 ALA A O 1
#

Radius of gyration: 24.3 Å; Cα contacts (8 Å, |Δi|>4): 46; chains: 1; bounding box: 38×35×62 Å